Protein AF-A0A9Q1CF18-F1 (afdb_monomer_lite)

InterPro domains:
  IPR036259 MFS transporter superfamily [SSF103473] (29-149)

Foldseek 3Di:
DDDDPPVVVVVVVVVVVLVVVLVVQLVVCVLLVHDSVLSVVLSVLLQVLQVVLVVVCVVCVVVDPDDLVVVVVVLVVLVVVLVVCVVVDPDSVVSSVSSNVNSNSVNCLLVSQLVNCCVPVNPVCSVVSSVVVVVVVVVCVVVVVVVVVVVSVVVVVVVVVVVPDD

Structure (mmCIF, N/CA/C/O backbone):
data_AF-A0A9Q1CF18-F1
#
_entry.id   AF-A0A9Q1CF18-F1
#
loop_
_atom_site.group_PDB
_atom_site.id
_atom_site.type_symbol
_atom_site.label_atom_id
_atom_site.label_alt_id
_atom_site.label_comp_id
_atom_site.label_asym_id
_atom_site.label_entity_id
_atom_site.label_seq_id
_atom_site.pdbx_PDB_ins_code
_atom_site.Cartn_x
_atom_site.Cartn_y
_atom_site.Cartn_z
_atom_site.occupancy
_atom_site.B_iso_or_equiv
_atom_site.auth_seq_id
_atom_site.auth_comp_id
_atom_site.auth_asym_id
_atom_site.auth_atom_id
_atom_site.pdbx_PDB_model_num
ATOM 1 N N . MET A 1 1 ? -3.468 -0.525 34.714 1.00 38.06 1 MET A N 1
ATOM 2 C CA . MET A 1 1 ? -3.448 -1.989 34.480 1.00 38.06 1 MET A CA 1
ATOM 3 C C . MET A 1 1 ? -4.184 -2.219 33.164 1.00 38.06 1 MET A C 1
ATOM 5 O O . MET A 1 1 ? -5.377 -1.999 33.132 1.00 38.06 1 MET A O 1
ATOM 9 N N . GLY A 1 2 ? -3.571 -2.402 31.997 1.00 48.50 2 GLY A N 1
ATOM 10 C CA . GLY A 1 2 ? -2.542 -3.376 31.635 1.00 48.50 2 GLY A CA 1
ATOM 11 C C . GLY A 1 2 ? -3.026 -4.131 30.382 1.00 48.50 2 GLY A C 1
ATOM 12 O O . GLY A 1 2 ? -3.341 -5.308 30.477 1.00 48.50 2 GLY A O 1
ATOM 13 N N . ARG A 1 3 ? -3.171 -3.442 29.235 1.00 40.44 3 ARG A N 1
ATOM 14 C CA . ARG A 1 3 ? -3.578 -4.022 27.932 1.00 40.44 3 ARG A CA 1
ATOM 15 C C . ARG A 1 3 ? -2.773 -3.411 26.768 1.00 40.44 3 ARG A C 1
ATOM 17 O O . ARG A 1 3 ? -3.334 -2.799 25.875 1.00 40.44 3 ARG A O 1
ATOM 24 N N . PHE A 1 4 ? -1.444 -3.526 26.805 1.00 46.72 4 PHE A N 1
ATOM 25 C CA . PHE A 1 4 ? -0.547 -2.943 25.783 1.00 46.72 4 PHE A CA 1
ATOM 26 C C . PHE A 1 4 ? 0.356 -3.974 25.078 1.00 46.72 4 PHE A C 1
ATOM 28 O O . PHE A 1 4 ? 1.346 -3.611 24.453 1.00 46.72 4 PHE A O 1
ATOM 35 N N . LEU A 1 5 ? 0.042 -5.270 25.188 1.00 41.25 5 LEU A N 1
ATOM 36 C CA . LEU A 1 5 ? 0.903 -6.359 24.705 1.00 41.25 5 LEU A CA 1
ATOM 37 C C . LEU A 1 5 ? 0.486 -7.101 23.411 1.00 41.25 5 LEU A C 1
ATOM 39 O O . LEU A 1 5 ? 1.375 -7.736 22.841 1.00 41.25 5 LEU A O 1
ATOM 43 N N . PRO A 1 6 ? -0.746 -7.029 22.853 1.00 46.19 6 PRO A N 1
ATOM 44 C CA . PRO A 1 6 ? -1.041 -7.772 21.618 1.00 46.19 6 PRO A CA 1
ATOM 45 C C . PRO A 1 6 ? -0.505 -7.104 20.333 1.00 46.19 6 PRO A C 1
ATOM 47 O O . PRO A 1 6 ? -0.315 -7.777 19.319 1.00 46.19 6 PRO A O 1
ATOM 50 N N . THR A 1 7 ? -0.181 -5.808 20.351 1.00 44.75 7 THR A N 1
ATOM 51 C CA . THR A 1 7 ? 0.294 -5.069 19.163 1.00 44.75 7 THR A CA 1
ATOM 52 C C . THR A 1 7 ? 1.701 -5.469 18.710 1.00 44.75 7 THR A C 1
ATOM 54 O O . THR A 1 7 ? 1.994 -5.439 17.513 1.00 44.75 7 THR A O 1
ATOM 57 N N . ILE A 1 8 ? 2.573 -5.904 19.626 1.00 42.69 8 ILE A N 1
ATOM 58 C CA . ILE A 1 8 ? 3.971 -6.238 19.295 1.00 42.69 8 ILE A CA 1
ATOM 59 C C . ILE A 1 8 ? 4.054 -7.561 18.515 1.00 42.69 8 ILE A C 1
ATOM 61 O O . ILE A 1 8 ? 4.812 -7.664 17.548 1.00 42.69 8 ILE A O 1
ATOM 65 N N . PHE A 1 9 ? 3.227 -8.550 18.871 1.00 36.62 9 PHE A N 1
ATOM 66 C CA . PHE A 1 9 ? 3.226 -9.862 18.214 1.00 36.62 9 PHE A CA 1
ATOM 67 C C . PHE A 1 9 ? 2.626 -9.810 16.799 1.00 36.62 9 PHE A C 1
ATOM 69 O O . PHE A 1 9 ? 3.121 -10.474 15.887 1.00 36.62 9 PHE A O 1
ATOM 76 N N . CYS A 1 10 ? 1.615 -8.961 16.581 1.00 40.03 10 CYS A N 1
ATOM 77 C CA . CYS A 1 10 ? 1.069 -8.713 15.244 1.00 40.03 10 CYS A CA 1
ATOM 78 C C . CYS A 1 10 ? 2.086 -7.967 14.355 1.00 40.03 10 CYS A C 1
ATOM 80 O O . CYS A 1 10 ? 2.275 -8.316 13.190 1.00 40.03 10 CYS A O 1
ATOM 82 N N . SER A 1 11 ? 2.828 -7.014 14.932 1.00 39.25 11 SER A N 1
ATOM 83 C CA . SER A 1 11 ? 3.862 -6.246 14.226 1.00 39.25 11 SER A CA 1
ATOM 84 C C . SER A 1 11 ? 5.033 -7.113 13.735 1.00 39.25 11 SER A C 1
ATOM 86 O O . SER A 1 11 ? 5.492 -6.942 12.604 1.00 39.25 11 SER A O 1
ATOM 88 N N . GLN A 1 12 ? 5.487 -8.101 14.519 1.00 38.25 12 GLN A N 1
ATOM 89 C CA . GLN A 1 12 ? 6.569 -8.997 14.081 1.00 38.25 12 GLN A CA 1
ATOM 90 C C . GLN A 1 12 ? 6.152 -9.938 12.940 1.00 38.25 12 GLN A C 1
ATOM 92 O O . GLN A 1 12 ? 6.888 -10.062 11.959 1.00 38.25 12 GLN A O 1
ATOM 97 N N . ARG A 1 13 ? 4.944 -10.517 12.991 1.00 43.78 13 ARG A N 1
ATOM 98 C CA . ARG A 1 13 ? 4.413 -11.354 11.895 1.00 43.78 13 ARG A CA 1
ATOM 99 C C . ARG A 1 13 ? 4.144 -10.551 10.618 1.00 43.78 13 ARG A C 1
ATOM 101 O O . ARG A 1 13 ? 4.318 -11.050 9.504 1.00 43.78 13 ARG A O 1
ATOM 108 N N . PHE A 1 14 ? 3.763 -9.283 10.771 1.00 43.84 14 PHE A N 1
ATOM 109 C CA . PHE A 1 14 ? 3.626 -8.349 9.655 1.00 43.84 14 PHE A CA 1
ATOM 110 C C . PHE A 1 14 ? 4.983 -8.044 8.996 1.00 43.84 14 PHE A C 1
ATOM 112 O O . PHE A 1 14 ? 5.079 -7.904 7.778 1.00 43.84 14 PHE A O 1
ATOM 119 N N . LYS A 1 15 ? 6.062 -8.003 9.786 1.00 45.88 15 LYS A N 1
ATOM 120 C CA . LYS A 1 15 ? 7.420 -7.763 9.284 1.00 45.88 15 LYS A CA 1
ATOM 121 C C . LYS A 1 15 ? 7.934 -8.937 8.440 1.00 45.88 15 LYS A C 1
ATOM 123 O O . LYS A 1 15 ? 8.433 -8.704 7.341 1.00 45.88 15 LYS A O 1
ATOM 128 N N . GLU A 1 16 ? 7.730 -10.181 8.873 1.00 42.84 16 GLU A N 1
ATOM 129 C CA . GLU A 1 16 ? 8.115 -11.375 8.093 1.00 42.84 16 GLU A CA 1
ATOM 130 C C . GLU A 1 16 ? 7.322 -11.512 6.785 1.00 42.84 16 GLU A C 1
ATOM 132 O O . GLU A 1 16 ? 7.899 -11.740 5.720 1.00 42.84 16 GLU A O 1
ATOM 137 N N . THR A 1 17 ? 6.008 -11.282 6.829 1.00 50.59 17 THR A N 1
ATOM 138 C CA . THR A 1 17 ? 5.164 -11.312 5.621 1.00 50.59 17 THR A CA 1
ATOM 139 C C . THR A 1 17 ? 5.484 -10.168 4.656 1.00 50.59 17 THR A C 1
ATOM 141 O O . THR A 1 17 ? 5.462 -10.376 3.441 1.00 50.59 17 THR A O 1
ATOM 144 N N . SER A 1 18 ? 5.876 -8.990 5.159 1.00 51.97 18 SER A N 1
ATOM 145 C CA . SER A 1 18 ? 6.344 -7.882 4.316 1.00 51.97 18 SER A CA 1
ATOM 146 C C . SER A 1 18 ? 7.652 -8.204 3.584 1.00 51.97 18 SER A C 1
ATOM 148 O O . SER A 1 18 ? 7.777 -7.877 2.405 1.00 51.97 18 SER A O 1
ATOM 150 N N . MET A 1 19 ? 8.578 -8.920 4.232 1.00 48.47 19 MET A N 1
ATOM 151 C CA . MET A 1 19 ? 9.854 -9.324 3.635 1.00 48.47 19 MET A CA 1
ATOM 152 C C . MET A 1 19 ? 9.643 -10.394 2.548 1.00 48.47 19 MET A C 1
ATOM 154 O O . MET A 1 19 ? 10.257 -10.341 1.482 1.00 48.47 19 MET A O 1
ATOM 158 N N . GLN A 1 20 ? 8.694 -11.313 2.762 1.00 56.25 20 GLN A N 1
ATOM 159 C CA . GLN A 1 20 ? 8.313 -12.330 1.777 1.00 56.25 20 GLN A CA 1
ATOM 160 C C . GLN A 1 20 ? 7.483 -11.764 0.605 1.00 56.25 20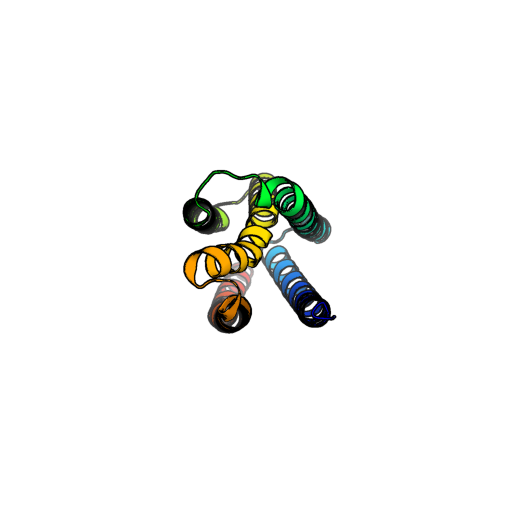 GLN A C 1
ATOM 162 O O . GLN A 1 20 ? 7.532 -12.294 -0.504 1.00 56.25 20 GLN A O 1
ATOM 167 N N . GLN A 1 21 ? 6.733 -10.677 0.814 1.00 58.91 21 GLN A N 1
ATOM 168 C CA . GLN A 1 21 ? 6.098 -9.924 -0.275 1.00 58.91 21 GLN A CA 1
ATOM 169 C C . GLN A 1 21 ? 7.107 -9.089 -1.069 1.00 58.91 21 GLN A C 1
ATOM 171 O O . GLN A 1 21 ? 6.997 -9.031 -2.292 1.00 58.91 21 GLN A O 1
ATOM 176 N N . GLN A 1 22 ? 8.094 -8.479 -0.408 1.00 60.44 22 GLN A N 1
ATOM 177 C CA . GLN A 1 22 ? 9.143 -7.702 -1.075 1.00 60.44 22 GLN A CA 1
ATOM 178 C C . GLN A 1 22 ? 9.982 -8.563 -2.023 1.00 60.44 22 GLN A C 1
ATOM 180 O O . GLN A 1 22 ? 10.235 -8.145 -3.150 1.0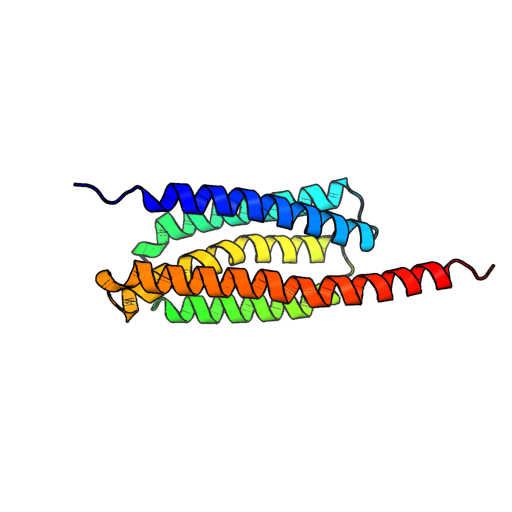0 60.44 22 GLN A O 1
ATOM 185 N N . SER A 1 23 ? 10.348 -9.786 -1.625 1.00 57.50 23 SER A N 1
ATOM 186 C CA . SER A 1 23 ? 11.100 -10.695 -2.502 1.00 57.50 23 SER A CA 1
ATOM 187 C C . SER A 1 23 ? 10.306 -11.121 -3.744 1.00 57.50 23 SER A C 1
ATOM 189 O O . SER A 1 23 ? 10.871 -11.254 -4.827 1.00 57.50 23 SER A O 1
ATOM 191 N N . ARG A 1 24 ? 8.980 -11.261 -3.628 1.00 61.66 24 ARG A N 1
ATOM 192 C CA . ARG A 1 24 ? 8.095 -11.551 -4.771 1.00 61.66 24 ARG A CA 1
ATOM 193 C C . ARG A 1 24 ? 7.863 -10.337 -5.670 1.00 61.66 24 ARG A C 1
ATOM 195 O O . ARG A 1 24 ? 7.739 -10.491 -6.879 1.00 61.66 24 ARG A O 1
ATOM 202 N N . GLN A 1 25 ? 7.814 -9.133 -5.104 1.00 61.72 25 GLN A N 1
ATOM 203 C CA . GLN A 1 25 ? 7.770 -7.903 -5.898 1.00 61.72 25 GLN A CA 1
ATOM 204 C C . GLN A 1 25 ? 9.074 -7.713 -6.680 1.00 61.72 25 GLN A C 1
ATOM 206 O O . GLN A 1 25 ? 9.026 -7.368 -7.857 1.00 61.72 25 GLN A O 1
ATOM 211 N N . ALA A 1 26 ? 10.220 -8.026 -6.070 1.00 56.59 26 ALA A N 1
ATOM 212 C CA . ALA A 1 26 ? 11.511 -8.000 -6.749 1.00 56.59 26 ALA A CA 1
ATOM 213 C C . ALA A 1 26 ? 11.560 -8.961 -7.954 1.00 56.59 26 ALA A C 1
ATOM 215 O O . ALA A 1 26 ? 11.991 -8.545 -9.027 1.00 56.59 26 ALA A O 1
ATOM 216 N N . SER A 1 27 ? 11.035 -10.190 -7.832 1.00 59.84 27 SER A N 1
ATOM 217 C CA . SER A 1 27 ? 11.004 -11.131 -8.968 1.00 59.84 27 SER A CA 1
ATOM 218 C C . SER A 1 27 ? 10.045 -10.704 -10.089 1.00 59.84 27 SER A C 1
ATOM 220 O O . SER A 1 27 ? 10.287 -10.983 -11.266 1.00 59.84 27 SER A O 1
ATOM 222 N N . PHE A 1 28 ? 8.966 -9.985 -9.759 1.00 63.31 28 PHE A N 1
ATOM 223 C CA . PHE A 1 28 ? 8.065 -9.410 -10.760 1.00 63.31 28 PHE A CA 1
ATOM 224 C C . PHE A 1 28 ? 8.757 -8.314 -11.580 1.00 63.31 28 PHE A C 1
ATOM 226 O O . PHE A 1 28 ? 8.649 -8.309 -12.806 1.00 63.31 28 PHE A O 1
ATOM 233 N N . TYR A 1 29 ? 9.525 -7.436 -10.929 1.00 64.88 29 TYR A N 1
ATOM 234 C CA . TYR A 1 29 ? 10.295 -6.398 -11.621 1.00 64.88 29 TYR A CA 1
ATOM 235 C C . TYR A 1 29 ? 11.407 -6.980 -12.501 1.00 64.88 29 TYR A C 1
ATOM 237 O O . TYR A 1 29 ? 11.602 -6.511 -13.623 1.00 64.88 29 TYR A O 1
ATOM 245 N N . GLU A 1 30 ? 12.053 -8.059 -12.056 1.00 62.62 30 GLU A N 1
ATOM 246 C CA . GLU A 1 30 ? 13.038 -8.792 -12.860 1.00 62.62 30 GLU A CA 1
ATOM 247 C C . GLU A 1 30 ? 12.402 -9.401 -14.126 1.00 62.62 30 GLU A C 1
ATOM 249 O O . GLU A 1 30 ? 12.991 -9.369 -15.205 1.00 62.62 30 GLU A O 1
ATOM 254 N N . THR A 1 31 ? 11.144 -9.853 -14.039 1.00 61.56 31 THR A N 1
ATOM 255 C CA . THR A 1 31 ? 10.386 -10.385 -15.191 1.00 61.56 31 THR A CA 1
ATOM 256 C C . THR A 1 31 ? 10.058 -9.304 -16.235 1.00 61.56 31 THR A C 1
ATOM 258 O O . THR A 1 31 ? 9.934 -9.609 -17.420 1.00 61.56 31 THR A O 1
ATOM 261 N N . ILE A 1 32 ? 9.934 -8.040 -15.817 1.00 63.09 32 ILE A N 1
ATOM 262 C CA . ILE A 1 32 ? 9.659 -6.893 -16.704 1.00 63.09 32 ILE A CA 1
ATOM 263 C C . ILE A 1 32 ? 10.954 -6.378 -17.372 1.00 63.09 32 ILE A C 1
ATOM 265 O O . ILE A 1 32 ? 10.901 -5.550 -18.277 1.00 63.09 32 ILE A O 1
ATOM 269 N N . GLY A 1 33 ? 12.123 -6.908 -16.991 1.00 60.84 33 GLY A N 1
ATOM 270 C CA . GLY A 1 33 ? 13.418 -6.454 -17.503 1.00 60.84 33 GLY A CA 1
ATOM 271 C C . GLY A 1 33 ? 13.898 -5.152 -16.860 1.00 60.84 33 GLY A C 1
ATOM 272 O O . GLY A 1 33 ? 14.757 -4.475 -17.422 1.00 60.84 33 GLY A O 1
ATOM 273 N N . ILE A 1 34 ? 13.345 -4.796 -15.697 1.00 64.50 34 ILE A N 1
ATOM 274 C CA . ILE A 1 34 ? 13.793 -3.656 -14.895 1.00 64.50 34 ILE A CA 1
ATOM 275 C C . ILE A 1 34 ? 15.057 -4.067 -14.136 1.00 64.50 34 ILE A C 1
ATOM 277 O O . ILE A 1 34 ? 15.114 -5.141 -13.532 1.00 64.50 34 ILE A O 1
ATOM 281 N N . PHE A 1 35 ? 16.083 -3.216 -14.171 1.00 70.44 35 PHE A N 1
ATOM 282 C CA . PHE A 1 35 ? 17.352 -3.492 -13.504 1.00 70.44 35 PHE A CA 1
ATOM 283 C C . PHE A 1 35 ? 17.177 -3.603 -11.983 1.00 70.44 35 PHE A C 1
ATOM 285 O O . PHE A 1 35 ? 16.389 -2.885 -11.365 1.00 70.44 35 PHE A O 1
ATOM 292 N N . SER A 1 36 ? 17.980 -4.459 -11.346 1.00 72.38 36 SER A N 1
ATOM 293 C CA . SER A 1 36 ? 17.881 -4.752 -9.910 1.00 72.38 36 SER A CA 1
ATOM 294 C C . SER A 1 36 ? 17.993 -3.505 -9.015 1.00 72.38 36 SER A C 1
ATOM 296 O O . SER A 1 36 ? 17.381 -3.467 -7.949 1.00 72.38 36 SER A O 1
ATOM 298 N N . TYR A 1 37 ? 18.721 -2.463 -9.443 1.00 77.31 37 TYR A N 1
ATOM 299 C CA . TYR A 1 37 ? 18.858 -1.214 -8.679 1.00 77.31 37 TYR A CA 1
ATOM 300 C C . TYR A 1 37 ? 17.560 -0.384 -8.643 1.00 77.31 37 TYR A C 1
ATOM 302 O O . TYR A 1 37 ? 17.252 0.239 -7.626 1.00 77.31 37 TYR A O 1
ATOM 310 N N . GLU A 1 38 ? 16.765 -0.416 -9.713 1.00 79.25 38 GLU A N 1
ATOM 311 C CA . GLU A 1 38 ? 15.499 0.321 -9.828 1.00 79.25 38 GLU A CA 1
ATOM 312 C C . GLU A 1 38 ? 14.400 -0.330 -8.985 1.00 79.25 38 GLU A C 1
ATOM 314 O O . GLU A 1 38 ? 13.639 0.354 -8.300 1.00 79.25 38 GLU A O 1
ATOM 319 N N . ALA A 1 39 ? 14.364 -1.664 -8.952 1.00 77.00 39 ALA A N 1
ATOM 320 C CA . ALA A 1 39 ? 13.430 -2.412 -8.115 1.00 77.00 39 ALA A CA 1
ATOM 321 C C . ALA A 1 39 ? 13.643 -2.131 -6.616 1.00 77.00 39 ALA A C 1
ATOM 323 O O . ALA A 1 39 ? 12.678 -1.919 -5.878 1.00 77.00 39 ALA A O 1
ATOM 324 N N . VAL A 1 40 ? 14.901 -2.072 -6.161 1.00 81.69 40 VAL A N 1
ATOM 325 C CA . VAL A 1 40 ? 15.233 -1.731 -4.766 1.00 81.69 40 VAL A CA 1
ATOM 326 C C . VAL A 1 40 ? 14.788 -0.305 -4.433 1.00 81.69 40 VAL A C 1
ATOM 328 O O . VAL A 1 40 ? 14.197 -0.080 -3.373 1.00 81.69 40 VAL A O 1
ATOM 331 N N . ALA A 1 41 ? 15.002 0.643 -5.351 1.00 84.81 41 ALA A N 1
ATOM 332 C CA . ALA A 1 41 ? 14.539 2.016 -5.182 1.00 84.81 41 ALA A CA 1
ATOM 333 C C . ALA A 1 41 ? 13.007 2.079 -5.029 1.00 84.81 41 ALA A C 1
ATOM 335 O O . ALA A 1 41 ? 12.524 2.674 -4.065 1.00 84.81 41 ALA A O 1
ATOM 336 N N . LEU A 1 42 ? 12.245 1.397 -5.890 1.00 85.50 42 LEU A N 1
ATOM 337 C CA . LEU A 1 42 ? 10.777 1.338 -5.807 1.00 85.50 42 LEU A CA 1
ATOM 338 C C . LEU A 1 42 ? 10.274 0.731 -4.491 1.00 85.50 42 LEU A C 1
ATOM 340 O O . LEU A 1 42 ? 9.329 1.230 -3.882 1.00 85.50 42 LEU A O 1
ATOM 344 N N . VAL A 1 43 ? 10.908 -0.342 -4.022 1.00 85.38 43 VAL A N 1
ATOM 345 C CA . VAL A 1 43 ? 10.528 -0.968 -2.750 1.00 85.38 43 VAL A CA 1
ATOM 346 C C . VAL A 1 43 ? 10.813 -0.030 -1.573 1.00 85.38 43 VAL A C 1
ATOM 348 O O . VAL A 1 43 ? 9.994 0.077 -0.657 1.00 85.38 43 VAL A O 1
ATOM 351 N N . SER A 1 44 ? 11.936 0.690 -1.611 1.00 88.00 44 SER A N 1
ATOM 352 C CA . SER A 1 44 ? 12.287 1.650 -0.564 1.00 88.00 44 SER A CA 1
ATOM 353 C C . SER A 1 44 ? 11.301 2.822 -0.492 1.00 88.00 44 SER A C 1
ATOM 355 O O . SER A 1 44 ? 10.896 3.205 0.608 1.00 88.00 44 SER A O 1
ATOM 357 N N . THR A 1 45 ? 10.831 3.341 -1.634 1.00 89.38 45 THR A N 1
ATOM 358 C CA . THR A 1 45 ? 9.862 4.447 -1.649 1.00 89.38 45 THR A CA 1
ATOM 359 C C . THR A 1 45 ? 8.504 4.030 -1.104 1.00 89.38 45 THR A C 1
ATOM 361 O O . THR A 1 45 ? 7.892 4.796 -0.358 1.00 89.38 45 THR A O 1
ATOM 364 N N . ILE A 1 46 ? 8.071 2.795 -1.373 1.00 89.12 46 ILE A N 1
ATOM 365 C CA . ILE A 1 46 ? 6.866 2.221 -0.761 1.00 89.12 46 ILE A CA 1
ATOM 366 C C . ILE A 1 46 ? 6.999 2.206 0.769 1.00 89.12 46 ILE A C 1
ATOM 368 O O . ILE A 1 46 ? 6.079 2.627 1.469 1.00 89.12 46 ILE A O 1
ATOM 372 N N . SER A 1 47 ? 8.140 1.753 1.301 1.00 88.38 47 SER A N 1
ATOM 373 C CA . SER A 1 47 ? 8.377 1.708 2.750 1.00 88.38 47 SER A CA 1
ATOM 374 C C . SER A 1 47 ? 8.422 3.098 3.393 1.00 88.38 47 SER A C 1
ATOM 376 O O . SER A 1 47 ? 7.889 3.279 4.488 1.00 88.38 47 SER A O 1
ATOM 378 N N . VAL A 1 48 ? 9.016 4.087 2.719 1.00 92.12 48 VAL A N 1
ATOM 379 C CA . VAL A 1 48 ? 9.015 5.478 3.198 1.00 92.12 48 VAL A CA 1
ATOM 380 C C . VAL A 1 48 ? 7.592 6.039 3.211 1.00 92.12 48 VAL A C 1
ATOM 382 O O . VAL A 1 48 ? 7.179 6.608 4.220 1.00 92.12 48 VAL A O 1
ATOM 385 N N . GLY A 1 49 ? 6.815 5.823 2.145 1.00 90.62 49 GLY A N 1
ATOM 386 C CA . GLY A 1 49 ? 5.411 6.241 2.080 1.00 90.62 49 GLY A CA 1
ATOM 387 C C . GLY A 1 49 ? 4.549 5.610 3.179 1.00 90.62 49 GLY A C 1
ATOM 388 O O . GLY A 1 49 ? 3.715 6.297 3.779 1.00 90.62 49 GLY A O 1
ATOM 389 N N . ASP A 1 50 ? 4.806 4.340 3.507 1.00 88.38 50 ASP A N 1
ATOM 390 C CA . ASP A 1 50 ? 4.113 3.636 4.590 1.00 88.38 50 ASP A CA 1
ATOM 391 C C . ASP A 1 50 ? 4.374 4.305 5.951 1.00 88.38 50 ASP A C 1
ATOM 393 O O . ASP A 1 50 ? 3.445 4.574 6.717 1.00 88.38 50 ASP A O 1
ATOM 397 N N . MET A 1 51 ? 5.636 4.643 6.235 1.00 91.00 51 MET A N 1
ATOM 398 C CA . MET A 1 51 ? 6.019 5.326 7.475 1.00 91.00 51 MET A CA 1
ATOM 399 C C . MET A 1 51 ? 5.431 6.732 7.565 1.00 91.00 51 MET A C 1
ATOM 401 O O . MET A 1 51 ? 4.841 7.081 8.589 1.00 91.00 51 MET A O 1
ATOM 405 N N . VAL A 1 52 ? 5.549 7.521 6.492 1.00 93.31 52 VAL A N 1
ATOM 406 C CA . VAL A 1 52 ? 5.016 8.889 6.440 1.00 93.31 52 VAL A CA 1
ATOM 407 C C . VAL A 1 52 ? 3.520 8.876 6.723 1.00 93.31 52 VAL A C 1
ATOM 409 O O . VAL A 1 52 ? 3.057 9.599 7.600 1.00 93.31 52 VAL A O 1
ATOM 412 N N . THR A 1 53 ? 2.771 7.993 6.063 1.00 90.88 53 THR A N 1
ATOM 413 C CA . THR A 1 53 ? 1.318 7.951 6.240 1.00 90.88 53 THR A CA 1
ATOM 414 C C . THR A 1 53 ? 0.919 7.482 7.631 1.00 90.88 53 THR A C 1
ATOM 416 O O . THR A 1 53 ? -0.016 8.039 8.193 1.00 90.88 53 THR A O 1
ATOM 419 N N . LYS A 1 54 ? 1.621 6.514 8.235 1.00 89.06 54 LYS A N 1
ATOM 420 C CA . LYS A 1 54 ? 1.365 6.114 9.632 1.00 89.06 54 LYS A CA 1
ATOM 421 C C . LYS A 1 54 ? 1.562 7.275 10.602 1.00 89.06 54 LYS A C 1
ATOM 423 O O . LYS A 1 54 ? 0.731 7.465 11.486 1.00 89.06 54 LYS A O 1
ATOM 428 N N . ILE A 1 55 ? 2.621 8.063 10.413 1.00 92.06 55 ILE A N 1
ATOM 429 C CA . ILE A 1 55 ? 2.889 9.255 11.226 1.00 92.06 55 ILE A CA 1
ATOM 430 C C . ILE A 1 55 ? 1.782 10.294 11.015 1.00 92.06 55 ILE A C 1
ATOM 432 O O . ILE A 1 55 ? 1.210 10.785 11.986 1.00 92.06 55 ILE A O 1
ATOM 436 N N . THR A 1 56 ? 1.425 10.589 9.761 1.00 90.00 56 THR A N 1
ATOM 437 C CA . THR A 1 56 ? 0.333 11.516 9.437 1.00 90.00 56 THR A CA 1
ATOM 438 C C . THR A 1 56 ? -0.990 11.048 10.042 1.00 90.00 56 THR A C 1
ATOM 440 O O . THR A 1 56 ? -1.695 11.850 10.647 1.00 90.00 56 THR A O 1
ATOM 443 N N . LEU A 1 57 ? -1.315 9.757 9.954 1.00 87.44 57 LEU A N 1
ATOM 444 C CA . LEU A 1 57 ? -2.537 9.205 10.534 1.00 87.44 57 LEU A CA 1
ATOM 445 C C . LEU A 1 57 ? -2.532 9.280 12.062 1.00 87.44 57 LEU A C 1
ATOM 447 O O . LEU A 1 57 ? -3.564 9.574 12.645 1.00 87.44 57 LEU A O 1
ATOM 451 N N . GLY A 1 58 ? -1.389 9.049 12.710 1.00 86.31 58 GLY A N 1
ATOM 452 C CA . GLY A 1 58 ? -1.273 9.173 14.163 1.00 86.31 58 GLY A CA 1
ATOM 453 C C . GLY A 1 58 ? -1.471 10.611 14.649 1.00 86.31 58 GLY A C 1
ATOM 454 O O . GLY A 1 58 ? -2.105 10.828 15.673 1.00 86.31 58 GLY A O 1
ATOM 455 N N . ILE A 1 59 ? -0.975 11.601 13.899 1.00 89.69 59 ILE A N 1
ATOM 456 C CA . ILE A 1 59 ? -1.087 13.022 14.272 1.00 89.69 59 ILE A CA 1
ATOM 457 C C . ILE A 1 59 ? -2.480 13.581 13.954 1.00 89.69 59 ILE A C 1
ATOM 459 O O . ILE A 1 59 ? -3.057 14.317 14.756 1.00 89.69 59 ILE A O 1
ATOM 463 N N . PHE A 1 60 ? -3.012 13.277 12.768 1.00 87.25 60 PHE A N 1
ATOM 464 C CA . PHE A 1 60 ? -4.249 13.882 12.268 1.00 87.25 60 PHE A CA 1
ATOM 465 C C . PHE A 1 60 ? -5.488 13.009 12.475 1.00 87.25 60 PHE A C 1
ATOM 467 O O . PHE A 1 60 ? -6.594 13.542 12.472 1.00 87.25 60 PHE A O 1
ATOM 474 N N . GLY A 1 61 ? -5.332 11.699 12.666 1.00 79.31 61 GLY A N 1
ATOM 475 C CA . GLY A 1 61 ? -6.437 10.739 12.703 1.00 79.31 61 GLY A CA 1
ATOM 476 C C . GLY A 1 61 ? -7.465 11.026 13.792 1.00 79.31 61 GLY A C 1
ATOM 477 O O . GLY A 1 61 ? -8.658 10.902 13.539 1.00 79.31 61 GLY A O 1
ATOM 478 N N . GLU A 1 62 ? -7.025 11.491 14.962 1.00 78.19 62 GLU A N 1
ATOM 479 C CA . GLU A 1 62 ? -7.921 11.860 16.068 1.00 78.19 62 GLU A CA 1
ATOM 480 C C . GLU A 1 62 ? -8.621 13.214 15.859 1.00 78.19 62 GLU A C 1
ATOM 482 O O . GLU A 1 62 ? -9.633 13.496 16.494 1.00 78.19 62 GLU A O 1
ATOM 487 N N . ARG A 1 63 ? -8.096 14.069 14.971 1.00 79.69 63 ARG A N 1
ATOM 488 C CA . ARG A 1 63 ? -8.596 15.438 14.739 1.00 79.69 63 ARG A CA 1
ATOM 489 C C . ARG A 1 63 ? -9.444 15.587 13.476 1.00 79.69 63 ARG A C 1
ATOM 491 O O . ARG A 1 63 ? -9.895 16.694 13.177 1.00 79.69 63 ARG A O 1
ATOM 498 N N . LEU A 1 64 ? -9.642 14.519 12.709 1.00 78.00 64 LEU A N 1
ATOM 499 C CA . LEU A 1 64 ? -10.464 14.567 11.505 1.00 78.00 64 LEU A CA 1
ATOM 500 C C . LEU A 1 64 ? -11.947 14.568 11.890 1.00 78.00 64 LEU A C 1
ATOM 502 O O . LEU A 1 64 ? -12.488 13.561 12.324 1.00 78.00 64 LEU A O 1
ATOM 506 N N . TYR A 1 65 ? -12.616 15.698 11.659 1.00 73.06 65 TYR A N 1
ATOM 507 C CA . TYR A 1 65 ? -14.067 15.860 11.831 1.00 73.06 65 TYR A CA 1
ATOM 508 C C . TYR A 1 65 ? -14.908 15.100 10.785 1.00 73.06 65 TYR A C 1
ATOM 510 O O . TYR A 1 65 ? -16.134 15.186 10.796 1.00 73.06 65 TYR A O 1
ATOM 518 N N . PHE A 1 66 ? -14.269 14.392 9.850 1.00 77.31 66 PHE A N 1
ATOM 519 C CA . PHE A 1 66 ? -14.950 13.688 8.767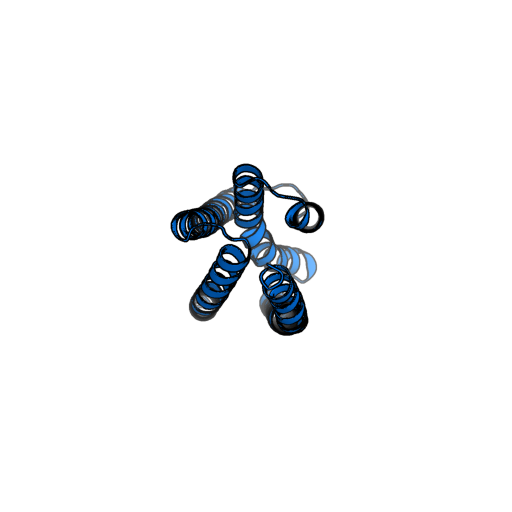 1.00 77.31 66 PHE A CA 1
ATOM 520 C C . PHE A 1 66 ? -15.288 12.242 9.153 1.00 77.31 66 PHE A C 1
ATOM 522 O O . PHE A 1 66 ? -14.461 11.580 9.783 1.00 77.31 66 PHE A O 1
ATOM 529 N N . PRO A 1 67 ? -16.443 11.706 8.712 1.00 80.62 67 PRO A N 1
ATOM 530 C CA . PRO A 1 67 ? -16.808 10.319 8.981 1.00 80.62 67 P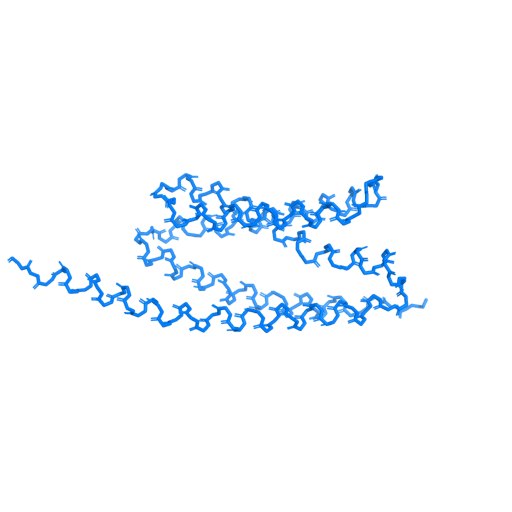RO A CA 1
ATOM 531 C C . PRO A 1 67 ? -15.810 9.371 8.318 1.00 80.62 67 PRO A C 1
ATOM 533 O O . PRO A 1 67 ? -15.551 9.459 7.110 1.00 80.62 67 PRO A O 1
ATOM 536 N N . LYS A 1 68 ? -15.264 8.433 9.093 1.00 80.88 68 LYS A N 1
ATOM 537 C CA . LYS A 1 68 ? -14.149 7.577 8.662 1.00 80.88 68 LYS A CA 1
ATOM 538 C C . LYS A 1 68 ? -14.524 6.641 7.510 1.00 80.88 68 LYS A C 1
ATOM 540 O O . LYS A 1 68 ? -13.656 6.248 6.731 1.00 80.88 68 LYS A O 1
ATOM 545 N N . MET A 1 69 ? -15.816 6.352 7.325 1.00 81.44 69 MET A N 1
ATOM 546 C CA . MET A 1 69 ? -16.315 5.591 6.171 1.00 81.44 69 MET A CA 1
ATOM 547 C C . MET A 1 69 ? -15.937 6.216 4.822 1.00 81.44 69 MET A C 1
ATOM 549 O O . MET A 1 69 ? -15.606 5.491 3.882 1.00 81.44 69 MET A O 1
ATOM 553 N N . TYR A 1 70 ? -15.940 7.548 4.709 1.00 87.19 70 TYR A N 1
ATOM 554 C CA . TYR A 1 70 ? -15.594 8.209 3.447 1.00 87.19 70 TYR A CA 1
ATOM 555 C C . TYR A 1 70 ? -14.119 8.013 3.085 1.00 87.19 70 TYR A C 1
ATOM 557 O O . TYR A 1 70 ? -13.798 7.864 1.906 1.00 87.19 70 TYR A O 1
ATOM 565 N N . LEU A 1 71 ? -13.229 7.933 4.081 1.00 86.56 71 LEU A N 1
ATOM 566 C CA . LEU A 1 71 ? -11.816 7.613 3.863 1.00 86.56 71 LEU A CA 1
ATOM 567 C C . LEU A 1 71 ? -11.630 6.195 3.313 1.00 86.56 71 LEU A C 1
ATOM 569 O O . LEU A 1 71 ? -10.798 5.999 2.431 1.00 86.56 71 LEU A O 1
ATOM 573 N N . VAL A 1 72 ? -12.425 5.225 3.779 1.00 86.31 72 VAL A N 1
ATOM 574 C CA . VAL A 1 72 ? -12.397 3.845 3.259 1.00 86.31 72 VAL A CA 1
ATOM 575 C C . VAL A 1 72 ? -12.834 3.800 1.800 1.00 86.31 72 VAL A C 1
ATOM 577 O O . VAL A 1 72 ? -12.160 3.191 0.970 1.00 86.31 72 VAL A O 1
ATOM 580 N N . LEU A 1 73 ? -13.940 4.470 1.467 1.00 88.94 73 LEU A N 1
ATOM 581 C CA . LEU A 1 73 ? -14.422 4.538 0.087 1.00 88.94 73 LEU A CA 1
ATOM 582 C C . LEU A 1 73 ? -13.397 5.215 -0.826 1.00 88.94 73 LEU A C 1
ATOM 584 O O . LEU A 1 73 ? -13.077 4.680 -1.886 1.00 88.94 73 LEU A O 1
ATOM 588 N N . PHE A 1 74 ? -12.833 6.343 -0.392 1.00 90.12 74 PHE A N 1
ATOM 589 C CA . PHE A 1 74 ? -11.798 7.055 -1.135 1.00 90.12 74 PHE A CA 1
ATOM 590 C C . PHE A 1 74 ? -10.552 6.189 -1.363 1.00 90.12 74 PHE A C 1
ATOM 592 O O . PHE A 1 74 ? -10.058 6.099 -2.488 1.00 90.12 74 PHE A O 1
ATOM 599 N N . HIS A 1 75 ? -10.091 5.489 -0.323 1.00 90.44 75 HIS A N 1
ATOM 600 C CA . HIS A 1 75 ? -8.981 4.546 -0.417 1.00 90.44 75 HIS A CA 1
ATOM 601 C C . HIS A 1 75 ? -9.261 3.440 -1.446 1.00 90.44 75 HIS A C 1
ATOM 603 O O . HIS A 1 75 ? -8.442 3.212 -2.337 1.00 90.44 75 HIS A O 1
ATOM 609 N N . ASN A 1 76 ? -10.431 2.798 -1.379 1.00 90.06 76 ASN A N 1
ATOM 610 C CA . ASN A 1 76 ? -10.805 1.730 -2.308 1.00 90.06 76 ASN A CA 1
ATOM 611 C C . ASN A 1 76 ? -10.871 2.222 -3.760 1.00 90.06 76 ASN A C 1
ATOM 613 O O . ASN A 1 76 ? -10.357 1.551 -4.654 1.00 90.06 76 ASN A O 1
ATOM 617 N N . VAL A 1 77 ? -11.444 3.405 -4.001 1.00 94.12 77 VAL A N 1
ATOM 618 C CA . VAL A 1 77 ? -11.512 4.002 -5.344 1.00 94.12 77 VAL A CA 1
ATOM 619 C C . VAL A 1 77 ? -10.112 4.247 -5.906 1.00 94.12 77 VAL A C 1
ATOM 621 O O . VAL A 1 77 ? -9.833 3.845 -7.036 1.00 94.12 77 VAL A O 1
ATOM 624 N N . ILE A 1 78 ? -9.203 4.833 -5.118 1.00 93.69 78 ILE A N 1
ATOM 625 C CA . ILE A 1 78 ? -7.814 5.047 -5.553 1.00 93.69 78 ILE A CA 1
ATOM 626 C C . ILE A 1 78 ? -7.130 3.715 -5.853 1.00 93.69 78 ILE A C 1
ATOM 628 O O . ILE A 1 78 ? -6.485 3.586 -6.892 1.00 93.69 78 ILE A O 1
ATOM 632 N N . MET A 1 79 ? -7.280 2.716 -4.983 1.00 89.50 79 MET A N 1
ATOM 633 C CA . MET A 1 79 ? -6.644 1.412 -5.176 1.00 89.50 79 MET A CA 1
ATOM 634 C C . MET A 1 79 ? -7.153 0.693 -6.431 1.00 89.50 79 MET A C 1
ATOM 636 O O . MET A 1 79 ? -6.355 0.065 -7.131 1.00 89.50 79 MET A O 1
ATOM 640 N N . ILE A 1 80 ? -8.441 0.825 -6.765 1.00 90.44 80 ILE A N 1
ATOM 641 C CA . ILE A 1 80 ? -9.006 0.310 -8.021 1.00 90.44 80 ILE A CA 1
ATOM 642 C C . ILE A 1 80 ? -8.372 1.024 -9.218 1.00 90.44 80 ILE A C 1
ATOM 644 O O . ILE A 1 80 ? -7.867 0.361 -10.123 1.00 90.44 80 ILE A O 1
ATOM 648 N N . ILE A 1 81 ? -8.327 2.361 -9.201 1.00 93.25 81 ILE A N 1
ATOM 649 C CA . ILE A 1 81 ? -7.734 3.164 -10.282 1.00 93.25 81 ILE A CA 1
ATOM 650 C C . ILE A 1 81 ? -6.267 2.776 -10.498 1.00 93.25 81 ILE A C 1
ATOM 652 O O . ILE A 1 81 ? -5.858 2.487 -11.621 1.00 93.25 81 ILE A O 1
ATOM 656 N N . VAL A 1 82 ? -5.485 2.705 -9.420 1.00 91.56 82 VAL A N 1
ATOM 657 C CA . VAL A 1 82 ? -4.075 2.303 -9.470 1.00 91.56 82 VAL A CA 1
ATOM 658 C C . VAL A 1 82 ? -3.927 0.892 -10.041 1.00 91.56 82 VAL A C 1
ATOM 660 O O . VAL A 1 82 ? -3.073 0.677 -10.899 1.00 91.56 82 VAL A O 1
ATOM 663 N N . SER A 1 83 ? -4.782 -0.049 -9.634 1.00 85.62 83 SER A N 1
ATOM 664 C CA . SER A 1 83 ? -4.757 -1.431 -10.136 1.00 85.62 83 SER A CA 1
ATOM 665 C C . SER A 1 83 ? -5.084 -1.522 -11.631 1.00 85.62 83 SER A C 1
ATOM 667 O O . SER A 1 83 ? -4.506 -2.352 -12.329 1.00 85.62 83 SER A O 1
ATOM 669 N N . CYS A 1 84 ? -5.965 -0.657 -12.142 1.00 89.12 84 CYS A N 1
ATOM 670 C CA . CYS A 1 84 ? -6.280 -0.576 -13.570 1.00 89.12 84 CYS A CA 1
ATOM 671 C C . CYS A 1 84 ? -5.160 0.075 -14.397 1.00 89.12 84 CYS A C 1
ATOM 673 O O . CYS A 1 84 ? -4.951 -0.316 -15.545 1.00 89.12 84 CYS A O 1
ATOM 675 N N . ILE A 1 85 ? -4.441 1.054 -13.836 1.00 90.06 85 ILE A N 1
ATOM 676 C CA . ILE A 1 85 ? -3.373 1.783 -14.542 1.00 90.06 85 ILE A CA 1
ATOM 677 C C . ILE A 1 85 ? -2.058 0.992 -14.550 1.00 90.06 85 ILE A C 1
ATOM 679 O O . ILE A 1 85 ? -1.329 1.037 -15.541 1.00 90.06 85 ILE A O 1
ATOM 683 N N . LEU A 1 86 ? -1.761 0.243 -13.482 1.00 83.94 86 LEU A N 1
ATOM 684 C CA . LEU A 1 86 ? -0.519 -0.522 -13.335 1.00 83.94 86 LEU A CA 1
ATOM 685 C C . LEU A 1 86 ? -0.146 -1.392 -14.557 1.00 83.94 86 LEU A C 1
ATOM 687 O O . LEU A 1 86 ? 1.005 -1.309 -14.975 1.00 83.94 86 LEU A O 1
ATOM 691 N N . PRO A 1 87 ? -1.052 -2.177 -15.182 1.00 81.00 87 PRO A N 1
ATOM 692 C CA . PRO A 1 87 ? -0.706 -2.989 -16.355 1.00 81.00 87 PRO A CA 1
ATOM 693 C C . PRO A 1 87 ? -0.433 -2.180 -17.634 1.00 81.00 87 PRO A C 1
ATOM 695 O O . PRO A 1 87 ? 0.106 -2.731 -18.589 1.00 81.00 87 PRO A O 1
ATOM 698 N N . VAL A 1 88 ? -0.818 -0.902 -17.681 1.00 85.81 88 VAL A N 1
ATOM 699 C CA . VAL A 1 88 ? -0.619 -0.012 -18.841 1.00 85.81 88 VAL A CA 1
ATOM 700 C C . VAL A 1 88 ? 0.660 0.828 -18.690 1.00 85.81 88 VAL A C 1
ATOM 702 O O . VAL A 1 88 ? 1.128 1.444 -19.649 1.00 85.81 88 VAL A O 1
ATOM 705 N N . ALA A 1 89 ? 1.249 0.856 -17.491 1.00 84.38 89 ALA A N 1
ATOM 706 C CA . ALA A 1 89 ? 2.434 1.646 -17.196 1.00 84.38 89 ALA A CA 1
ATOM 707 C C . ALA A 1 89 ? 3.690 1.018 -17.822 1.00 84.38 89 ALA A C 1
ATOM 709 O O . ALA A 1 89 ? 4.224 0.031 -17.324 1.00 84.38 89 ALA A O 1
ATOM 710 N N . ASN A 1 90 ? 4.187 1.635 -18.895 1.00 80.56 90 ASN A N 1
ATOM 711 C CA . ASN A 1 90 ? 5.391 1.180 -19.603 1.00 80.56 90 ASN A CA 1
ATOM 712 C C . ASN A 1 90 ? 6.647 1.988 -19.237 1.00 80.56 90 ASN A C 1
ATOM 714 O O . ASN A 1 90 ? 7.762 1.565 -19.526 1.00 80.56 90 ASN A O 1
ATOM 718 N N . ASN A 1 91 ? 6.479 3.155 -18.609 1.00 86.44 91 ASN A N 1
ATOM 719 C CA . ASN A 1 91 ? 7.586 4.035 -18.245 1.00 86.44 91 ASN A CA 1
ATOM 720 C C . ASN A 1 91 ? 7.968 3.853 -16.774 1.00 86.44 91 ASN A C 1
ATOM 722 O O . ASN A 1 91 ? 7.097 3.888 -15.902 1.00 86.44 91 ASN A O 1
ATOM 726 N N . TYR A 1 92 ? 9.273 3.793 -16.482 1.00 82.50 92 TYR A N 1
ATOM 727 C CA . TYR A 1 92 ? 9.786 3.709 -15.107 1.00 82.50 92 TYR A CA 1
ATOM 728 C C . TYR A 1 92 ? 9.215 4.812 -14.205 1.00 82.50 92 TYR A C 1
ATOM 730 O O . TYR A 1 92 ? 8.759 4.546 -13.097 1.00 82.50 92 TYR A O 1
ATOM 738 N N . PHE A 1 93 ? 9.137 6.045 -14.714 1.00 87.50 93 PHE A N 1
ATOM 739 C CA . PHE A 1 93 ? 8.575 7.174 -13.973 1.00 87.50 93 PHE A CA 1
ATOM 740 C C . PHE A 1 93 ? 7.097 6.970 -13.584 1.00 87.50 93 PHE A C 1
ATOM 742 O O . PHE A 1 93 ? 6.691 7.328 -12.481 1.00 87.50 93 PHE A O 1
ATOM 749 N N . GLN A 1 94 ? 6.292 6.348 -14.452 1.00 89.56 94 GLN A N 1
ATOM 750 C CA . GLN A 1 94 ? 4.889 6.040 -14.148 1.00 89.56 94 GLN A CA 1
ATOM 751 C C . GLN A 1 94 ? 4.786 4.961 -13.066 1.00 89.56 94 GLN A C 1
ATOM 753 O O . GLN A 1 94 ? 4.016 5.114 -12.120 1.00 89.56 94 GLN A O 1
ATOM 758 N N . ILE A 1 95 ? 5.602 3.908 -13.168 1.00 86.94 95 ILE A N 1
ATOM 759 C CA . ILE A 1 95 ? 5.673 2.835 -12.166 1.00 86.94 95 ILE A CA 1
ATOM 760 C C . ILE A 1 95 ? 6.129 3.398 -10.814 1.00 86.94 95 ILE A C 1
ATOM 762 O O . ILE A 1 95 ? 5.572 3.038 -9.777 1.00 86.94 95 ILE A O 1
ATOM 766 N N . PHE A 1 96 ? 7.087 4.325 -10.815 1.00 89.12 96 PHE A N 1
ATOM 767 C CA . PHE A 1 96 ? 7.572 5.007 -9.618 1.00 89.12 96 PHE A CA 1
ATOM 768 C C . PHE A 1 96 ? 6.490 5.844 -8.929 1.00 89.12 96 PHE A C 1
ATOM 770 O O . PHE A 1 96 ? 6.305 5.741 -7.711 1.00 89.12 96 PHE A O 1
ATOM 777 N N . LEU A 1 97 ? 5.729 6.630 -9.696 1.00 92.06 97 LEU A N 1
ATOM 778 C CA . LEU A 1 97 ? 4.603 7.397 -9.161 1.00 92.06 97 LEU A CA 1
ATOM 779 C C . LEU A 1 97 ? 3.508 6.484 -8.598 1.00 92.06 97 LEU A C 1
ATOM 781 O O . LEU A 1 97 ? 3.055 6.698 -7.474 1.00 92.06 97 LEU A O 1
ATOM 785 N N . LEU A 1 98 ? 3.128 5.433 -9.330 1.00 90.81 98 LEU A N 1
ATOM 786 C CA . LEU A 1 98 ? 2.130 4.464 -8.867 1.00 90.81 98 LEU A CA 1
ATOM 787 C C . LEU A 1 98 ? 2.593 3.749 -7.595 1.00 90.81 98 LEU A C 1
ATOM 789 O O . LEU A 1 98 ? 1.822 3.632 -6.647 1.00 90.81 98 LEU A O 1
ATOM 793 N N . SER A 1 99 ? 3.861 3.343 -7.530 1.00 88.19 99 SER A N 1
ATOM 794 C CA . SER A 1 99 ? 4.450 2.709 -6.344 1.00 88.19 99 SER A CA 1
ATOM 795 C C . SER A 1 99 ? 4.424 3.641 -5.134 1.00 88.19 99 SER A C 1
ATOM 797 O O . SER A 1 99 ? 4.083 3.212 -4.034 1.00 88.19 99 SER A O 1
ATOM 799 N N . SER A 1 100 ? 4.696 4.930 -5.336 1.00 90.19 100 SER A N 1
ATOM 800 C CA . SER A 1 100 ? 4.613 5.933 -4.270 1.00 90.19 100 SER A CA 1
ATOM 801 C C . SER A 1 100 ? 3.177 6.079 -3.747 1.00 90.19 100 SER A C 1
ATOM 803 O O . SER A 1 100 ? 2.963 6.077 -2.536 1.00 90.19 100 SER A O 1
ATOM 805 N N . ILE A 1 101 ? 2.180 6.117 -4.641 1.00 92.69 101 ILE A N 1
ATOM 806 C CA . ILE A 1 101 ? 0.755 6.157 -4.265 1.00 92.69 101 ILE A CA 1
ATOM 807 C C . ILE A 1 101 ? 0.362 4.892 -3.493 1.00 92.69 101 ILE A C 1
ATOM 809 O O . ILE A 1 101 ? -0.282 4.990 -2.450 1.00 92.69 101 ILE A O 1
ATOM 813 N N . ILE A 1 102 ? 0.784 3.710 -3.955 1.00 90.19 102 ILE A N 1
ATOM 814 C CA . ILE A 1 102 ? 0.539 2.439 -3.255 1.00 90.19 102 ILE A CA 1
ATOM 815 C C . ILE A 1 102 ? 1.159 2.474 -1.854 1.00 90.19 102 ILE A C 1
ATOM 817 O O . ILE A 1 102 ? 0.506 2.066 -0.895 1.00 90.19 102 ILE A O 1
ATOM 821 N N . GLY A 1 103 ? 2.387 2.982 -1.722 1.00 88.56 103 GLY A N 1
ATOM 822 C CA . GLY A 1 103 ? 3.071 3.135 -0.437 1.00 88.56 103 GLY A CA 1
ATOM 823 C C . GLY A 1 103 ? 2.300 4.002 0.551 1.00 88.56 103 GLY A C 1
ATOM 824 O O . GLY A 1 103 ? 2.183 3.634 1.716 1.00 88.56 103 GLY A O 1
ATOM 825 N N . LEU A 1 104 ? 1.714 5.104 0.079 1.00 90.69 104 LEU A N 1
ATOM 826 C CA . LEU A 1 104 ? 0.883 5.978 0.908 1.00 90.69 104 LEU A CA 1
ATOM 827 C C . LEU A 1 104 ? -0.468 5.336 1.259 1.00 90.69 104 LEU A C 1
ATOM 829 O O . LEU A 1 104 ? -0.953 5.451 2.379 1.00 90.69 104 LEU A O 1
ATOM 833 N N . MET A 1 105 ? -1.089 4.629 0.318 1.00 90.12 105 MET A N 1
ATOM 834 C CA . MET A 1 105 ? -2.428 4.067 0.512 1.00 90.12 105 MET A CA 1
ATOM 835 C C . MET A 1 105 ? -2.422 2.796 1.370 1.00 90.12 105 MET A C 1
ATOM 837 O O . MET A 1 105 ? -3.357 2.559 2.131 1.00 90.12 105 MET A O 1
ATOM 841 N N . ARG A 1 106 ? -1.371 1.979 1.297 1.00 86.56 106 ARG A N 1
ATOM 842 C CA . ARG A 1 106 ? -1.266 0.700 2.015 1.00 86.56 106 ARG A CA 1
ATOM 843 C C . ARG A 1 106 ? -1.524 0.780 3.534 1.00 86.56 106 ARG A C 1
ATOM 845 O O . ARG A 1 106 ? -2.322 -0.024 4.018 1.00 86.56 106 ARG A O 1
ATOM 852 N N . PRO A 1 107 ? -0.915 1.699 4.307 1.00 86.69 107 PRO A N 1
ATOM 853 C CA . PRO A 1 107 ? -1.196 1.819 5.741 1.00 86.69 107 PRO A CA 1
ATOM 854 C C . PRO A 1 107 ? -2.633 2.228 6.053 1.00 86.69 107 PRO A C 1
ATOM 856 O O . PRO A 1 107 ? -3.143 1.850 7.108 1.00 86.69 107 PRO A O 1
ATOM 859 N N . LEU A 1 108 ? -3.297 2.965 5.155 1.00 87.25 108 LEU A N 1
ATOM 860 C CA . LEU A 1 108 ? -4.704 3.322 5.329 1.00 87.25 108 LEU A CA 1
ATOM 861 C C . LEU A 1 108 ? -5.565 2.063 5.365 1.00 87.25 108 LEU A C 1
ATOM 863 O O . LEU A 1 108 ? -6.350 1.910 6.293 1.00 87.25 108 LEU A O 1
ATOM 867 N N . GLY A 1 109 ? -5.355 1.122 4.441 1.00 83.50 109 GLY A N 1
ATOM 868 C CA . GLY A 1 109 ? -6.107 -0.136 4.399 1.00 83.50 109 GLY A CA 1
ATOM 869 C C . GLY A 1 109 ? -5.962 -1.003 5.657 1.00 83.50 109 GLY A C 1
ATOM 870 O O . GLY A 1 109 ? -6.894 -1.715 6.012 1.00 83.50 109 GLY A O 1
ATOM 871 N N . ASN A 1 110 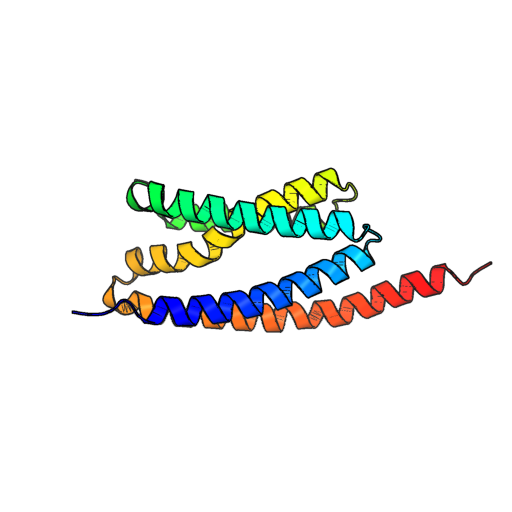? -4.834 -0.911 6.369 1.00 84.00 110 ASN A N 1
ATOM 872 C CA . ASN A 1 110 ? -4.617 -1.664 7.610 1.00 84.00 110 ASN A CA 1
ATOM 873 C C . ASN A 1 110 ? -5.186 -0.967 8.852 1.00 84.00 110 ASN A C 1
ATOM 875 O O . ASN A 1 110 ? -5.676 -1.636 9.757 1.00 84.00 110 ASN A O 1
ATOM 879 N N . ASN A 1 111 ? -5.107 0.365 8.911 1.00 84.56 111 ASN A N 1
ATOM 880 C CA . ASN A 1 111 ? -5.516 1.133 10.090 1.00 84.56 111 ASN A CA 1
ATOM 881 C C . ASN A 1 111 ? -6.995 1.554 10.043 1.00 84.56 111 ASN A C 1
ATOM 883 O O . ASN A 1 111 ? -7.627 1.703 11.086 1.00 84.56 111 ASN A O 1
ATOM 887 N N . LEU A 1 112 ? -7.568 1.743 8.850 1.00 84.94 112 LEU A N 1
ATOM 888 C CA . LEU A 1 112 ? -8.964 2.156 8.689 1.00 84.94 112 LEU A CA 1
ATOM 889 C C . LEU A 1 112 ? -9.980 1.152 9.252 1.00 84.94 112 LEU A C 1
ATOM 891 O O . LEU A 1 112 ? -10.906 1.612 9.915 1.00 84.94 112 LEU A O 1
ATOM 895 N N . PRO A 1 113 ? -9.845 -0.175 9.055 1.00 82.56 113 PRO A N 1
ATOM 896 C CA . PRO A 1 113 ? -10.795 -1.137 9.610 1.00 82.56 113 PRO A CA 1
ATOM 897 C C . PRO A 1 113 ? -10.848 -1.091 11.136 1.00 82.56 113 PRO A C 1
ATOM 899 O O . PRO A 1 113 ? -11.924 -1.209 11.708 1.00 82.56 113 PRO A O 1
ATOM 902 N N . TYR A 1 114 ? -9.704 -0.852 11.786 1.00 84.44 114 TYR A N 1
ATOM 903 C CA . TYR A 1 114 ? -9.641 -0.649 13.233 1.00 84.44 114 TYR A CA 1
ATOM 904 C C . TYR A 1 114 ? -10.451 0.588 13.638 1.00 84.44 114 TYR A C 1
ATOM 906 O O . TYR A 1 114 ? -11.358 0.508 14.463 1.00 84.44 114 TYR A O 1
ATOM 914 N N . LEU A 1 115 ? -10.171 1.723 12.993 1.00 84.38 115 LEU A N 1
ATOM 915 C CA . LEU A 1 115 ? -10.824 2.990 13.312 1.00 84.38 115 LEU A CA 1
ATOM 916 C C . LEU A 1 115 ? -12.331 2.993 12.996 1.00 84.38 115 LEU A C 1
ATOM 918 O O . LEU A 1 115 ? -13.087 3.685 13.676 1.00 84.38 115 LEU A O 1
ATOM 922 N N . MET A 1 116 ? -12.751 2.259 11.962 1.00 85.06 116 MET A N 1
ATOM 923 C CA . MET A 1 116 ? -14.151 2.073 11.569 1.00 85.06 116 MET A CA 1
ATOM 924 C C . MET A 1 116 ? -14.864 1.082 12.495 1.00 85.06 116 MET A C 1
ATOM 926 O O . MET A 1 116 ? -16.021 1.304 12.844 1.00 85.06 116 MET A O 1
ATOM 930 N N . GLY A 1 117 ? -14.184 0.011 12.913 1.00 84.31 117 GLY A N 1
ATOM 931 C CA . GLY A 1 117 ? -14.710 -0.954 13.876 1.00 84.31 117 GLY A CA 1
ATOM 932 C C . GLY A 1 117 ? -15.020 -0.298 15.218 1.00 84.31 117 GLY A C 1
ATOM 933 O O . GLY A 1 117 ? -16.086 -0.535 15.776 1.00 84.31 117 GLY A O 1
ATOM 934 N N . GLU A 1 118 ? -14.141 0.591 15.686 1.00 86.06 118 GLU A N 1
ATOM 935 C CA . GLU A 1 118 ? -14.350 1.350 16.924 1.00 86.06 118 GLU A CA 1
ATOM 936 C C . GLU A 1 118 ? -15.572 2.275 16.848 1.00 86.06 118 GLU A C 1
ATOM 938 O O . GLU A 1 118 ? -16.331 2.368 17.809 1.00 86.06 118 GLU A O 1
ATOM 943 N N . GLU A 1 119 ? -15.799 2.914 15.696 1.00 85.25 119 GLU A N 1
ATOM 944 C CA . GLU A 1 119 ? -16.933 3.823 15.485 1.00 85.25 119 GLU A CA 1
ATOM 945 C C . GLU A 1 119 ? -18.272 3.078 15.328 1.00 85.25 119 GLU A C 1
ATOM 947 O O . GLU A 1 119 ? -19.303 3.570 15.779 1.00 85.25 119 GLU A O 1
ATOM 952 N N . LEU A 1 120 ? -18.270 1.889 14.711 1.00 86.88 120 LEU A N 1
ATOM 953 C CA . LEU A 1 120 ? -19.491 1.126 14.422 1.00 86.88 120 LEU A CA 1
ATOM 954 C C . LEU A 1 120 ? -19.918 0.167 15.530 1.00 86.88 120 LEU A C 1
ATOM 956 O O . LEU A 1 120 ? -21.108 0.051 15.813 1.00 86.88 120 LEU A O 1
ATOM 960 N N . LEU A 1 121 ? -18.966 -0.579 16.087 1.00 87.31 121 LEU A N 1
ATOM 961 C CA . LEU A 1 121 ? -19.238 -1.679 17.015 1.00 87.31 121 LEU A CA 1
ATOM 962 C C . LEU A 1 121 ? -18.960 -1.283 18.470 1.00 87.31 121 LEU A C 1
ATOM 964 O O . LEU A 1 121 ? -19.362 -1.998 19.384 1.00 87.31 121 LEU A O 1
ATOM 968 N N . GLY A 1 122 ? -18.296 -0.145 18.688 1.00 85.75 122 GLY A N 1
ATOM 969 C CA . GLY A 1 122 ? -17.794 0.260 19.995 1.00 85.75 122 GLY A CA 1
ATOM 970 C C . GLY A 1 122 ? -16.519 -0.490 20.383 1.00 85.75 122 GLY A C 1
ATOM 971 O O . GLY A 1 122 ? -16.190 -1.539 19.829 1.00 85.75 122 GLY A O 1
ATOM 972 N N . SER A 1 123 ? -15.788 0.051 21.359 1.00 87.94 123 SER A N 1
ATOM 973 C CA . SER A 1 123 ? -14.456 -0.425 21.767 1.00 87.94 123 SER A CA 1
ATOM 974 C C . SER A 1 123 ? -14.421 -1.866 22.296 1.00 87.94 123 SER A C 1
ATOM 976 O O . SER A 1 123 ? -13.358 -2.483 22.300 1.00 87.94 123 SER A O 1
ATOM 978 N N . GLU A 1 124 ? -15.561 -2.422 22.711 1.00 90.94 124 GLU A N 1
ATOM 979 C CA . GLU A 1 124 ? -15.656 -3.776 23.269 1.00 90.94 124 GLU A CA 1
ATOM 980 C C . GLU A 1 124 ? -15.459 -4.883 22.221 1.00 90.94 124 GLU A C 1
ATOM 982 O O . GLU A 1 124 ? -14.904 -5.930 22.550 1.00 90.94 124 GLU A O 1
ATOM 987 N N . TYR A 1 125 ? -15.849 -4.646 20.963 1.00 88.00 125 TYR A N 1
ATOM 988 C CA . TYR A 1 125 ? -15.815 -5.655 19.891 1.00 88.00 125 TYR A CA 1
ATOM 989 C C . TYR A 1 125 ? -14.742 -5.389 18.823 1.00 88.00 125 TYR A C 1
ATOM 991 O O . TYR A 1 125 ? -14.624 -6.142 17.852 1.00 88.00 125 TYR A O 1
ATOM 999 N N . VAL A 1 126 ? -13.937 -4.330 18.981 1.00 86.75 126 VAL A N 1
ATOM 1000 C CA . VAL A 1 126 ? -12.902 -3.947 18.000 1.00 86.75 126 VAL A CA 1
ATOM 1001 C C . VAL A 1 126 ? -11.873 -5.054 17.812 1.00 86.75 126 VAL A C 1
ATOM 1003 O O . VAL A 1 126 ? -11.513 -5.362 16.677 1.00 86.75 126 VAL A O 1
ATOM 1006 N N . ASP A 1 127 ? -11.435 -5.688 18.900 1.00 85.44 127 ASP A N 1
ATOM 1007 C CA . ASP A 1 127 ? -10.423 -6.747 18.848 1.00 85.44 127 ASP A CA 1
ATOM 1008 C C . ASP A 1 127 ? -10.891 -7.934 17.987 1.00 85.44 127 ASP A C 1
ATOM 1010 O O . ASP A 1 127 ? -10.129 -8.466 17.172 1.00 85.44 127 ASP A O 1
ATOM 1014 N N . GLU A 1 128 ? -12.168 -8.311 18.105 1.00 87.12 128 GLU A N 1
ATOM 1015 C CA . GLU A 1 128 ? -12.757 -9.399 17.324 1.00 87.12 128 GLU A CA 1
ATOM 1016 C C . GLU A 1 128 ? -12.909 -9.005 15.848 1.00 87.12 128 GLU A C 1
ATOM 1018 O O . GLU A 1 128 ? -12.455 -9.740 14.965 1.00 87.12 128 GLU A O 1
ATOM 1023 N N . ALA A 1 129 ? -13.425 -7.807 15.561 1.00 84.31 129 ALA A N 1
ATOM 1024 C CA . ALA A 1 129 ? -13.565 -7.299 14.194 1.00 84.31 129 ALA A CA 1
ATOM 1025 C C . ALA A 1 129 ? -12.214 -7.191 13.457 1.00 84.31 129 ALA A C 1
ATOM 1027 O O . ALA A 1 129 ? -12.093 -7.552 12.278 1.00 84.31 129 ALA A O 1
ATOM 1028 N N . VAL A 1 130 ? -11.169 -6.744 14.156 1.00 83.31 130 VAL A N 1
ATOM 1029 C CA . VAL A 1 130 ? -9.807 -6.653 13.616 1.00 83.31 130 VAL A CA 1
ATOM 1030 C C . VAL A 1 130 ? -9.247 -8.043 13.343 1.00 83.31 130 VAL A C 1
ATOM 1032 O O . VAL A 1 130 ? -8.632 -8.255 12.296 1.00 83.31 130 VAL A O 1
ATOM 1035 N N . SER A 1 131 ? -9.495 -9.013 14.227 1.00 86.31 131 SER A N 1
ATOM 1036 C CA . SER A 1 131 ? -9.053 -10.395 14.019 1.00 86.31 131 SER A CA 1
ATOM 1037 C C . SER A 1 131 ? -9.666 -11.010 12.754 1.00 86.31 131 SER A C 1
ATOM 1039 O O . SER A 1 131 ? -8.938 -11.577 11.933 1.00 86.31 131 SER A O 1
ATOM 1041 N N . ILE A 1 132 ? -10.969 -10.802 12.536 1.00 87.19 132 ILE A N 1
ATOM 1042 C CA . ILE A 1 132 ? -11.695 -11.276 11.352 1.00 87.19 132 ILE A CA 1
ATOM 1043 C C . ILE A 1 132 ? -11.143 -10.602 10.093 1.00 87.19 132 ILE A C 1
ATOM 1045 O O . ILE A 1 132 ? -10.873 -11.273 9.096 1.00 87.19 132 ILE A O 1
ATOM 1049 N N . THR A 1 133 ? -10.900 -9.291 10.148 1.00 83.31 133 THR A N 1
ATOM 1050 C CA . THR A 1 133 ? -10.332 -8.539 9.020 1.00 83.31 133 THR A CA 1
ATOM 1051 C C . THR A 1 133 ? -8.921 -9.026 8.679 1.00 83.31 133 THR A C 1
ATOM 1053 O O . THR A 1 133 ? -8.610 -9.257 7.512 1.00 83.31 133 THR A O 1
ATOM 1056 N N . CYS A 1 134 ? -8.074 -9.264 9.682 1.00 81.69 134 CYS A N 1
ATOM 1057 C CA . CYS A 1 134 ? -6.739 -9.830 9.491 1.00 81.69 134 CYS A CA 1
ATOM 1058 C C . CYS A 1 134 ? -6.789 -11.238 8.882 1.00 81.69 134 CYS A C 1
ATOM 1060 O O . CYS A 1 134 ? -5.990 -11.541 7.992 1.00 81.69 134 CYS A O 1
ATOM 1062 N N . MET A 1 135 ? -7.729 -12.088 9.314 1.00 86.06 135 MET A N 1
ATOM 1063 C CA . MET A 1 135 ? -7.943 -13.401 8.698 1.00 86.06 135 MET A CA 1
ATOM 1064 C C . MET A 1 135 ? -8.374 -13.266 7.236 1.00 86.06 135 MET A C 1
ATOM 1066 O O . MET A 1 135 ? -7.781 -13.913 6.373 1.00 86.06 135 MET A O 1
ATOM 1070 N N . ALA A 1 136 ? -9.337 -12.390 6.937 1.00 84.62 136 ALA A N 1
ATOM 1071 C CA . ALA A 1 136 ? -9.795 -12.134 5.573 1.00 84.62 136 ALA A CA 1
ATOM 1072 C C . ALA A 1 136 ? -8.658 -11.617 4.674 1.00 84.62 136 ALA A C 1
ATOM 1074 O O . ALA A 1 136 ? -8.478 -12.117 3.563 1.00 84.62 136 ALA A O 1
ATOM 1075 N N . CYS A 1 137 ? -7.830 -10.694 5.172 1.00 79.81 137 CYS A N 1
ATOM 1076 C CA . CYS A 1 137 ? -6.630 -10.220 4.481 1.00 79.81 137 CYS A CA 1
ATOM 1077 C C . CYS A 1 137 ? -5.623 -11.351 4.235 1.00 79.81 137 CYS A C 1
ATOM 1079 O O . CYS A 1 137 ? -5.104 -11.481 3.127 1.00 79.81 137 CYS A O 1
ATOM 1081 N N . GLY A 1 138 ? -5.363 -12.197 5.237 1.00 78.62 138 GLY A N 1
ATOM 1082 C CA . GLY A 1 138 ? -4.471 -13.350 5.099 1.00 78.62 138 GLY A CA 1
ATOM 1083 C C . GLY A 1 138 ? -4.957 -14.335 4.034 1.00 78.62 138 GLY A C 1
ATOM 1084 O O . GLY A 1 138 ? -4.189 -14.726 3.153 1.00 78.62 138 GLY A O 1
ATOM 1085 N N . VAL A 1 139 ? -6.248 -14.676 4.059 1.00 83.81 139 VAL A N 1
ATOM 1086 C CA . VAL A 1 139 ? -6.885 -15.536 3.050 1.00 83.81 139 VAL A CA 1
ATOM 1087 C C . VAL A 1 139 ? -6.815 -14.890 1.665 1.00 83.81 139 VAL A C 1
ATOM 1089 O O . VAL A 1 139 ? -6.426 -15.554 0.706 1.00 83.81 139 VAL A O 1
ATOM 1092 N N . GLY A 1 140 ? -7.107 -13.592 1.560 1.00 79.94 140 GLY A N 1
ATOM 1093 C CA . GLY A 1 140 ? -7.010 -12.835 0.312 1.00 79.94 140 GLY A CA 1
ATOM 1094 C C . GLY A 1 140 ? -5.600 -12.837 -0.280 1.00 79.94 140 GLY A C 1
ATOM 1095 O O . GLY A 1 140 ? -5.44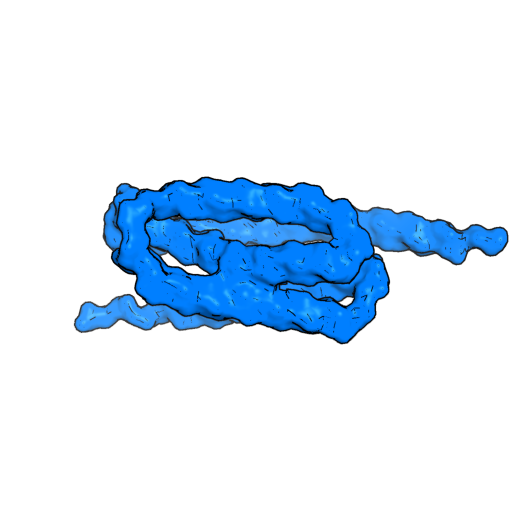4 -13.011 -1.487 1.00 79.94 140 GLY A O 1
ATOM 1096 N N . LEU A 1 141 ? -4.560 -12.733 0.552 1.00 76.19 141 LEU A N 1
ATOM 1097 C CA . LEU A 1 141 ? -3.168 -12.827 0.105 1.00 76.19 141 LEU A CA 1
ATOM 1098 C C . LEU A 1 141 ? -2.814 -14.232 -0.397 1.00 76.19 141 LEU A C 1
ATOM 1100 O O . LEU A 1 141 ? -2.188 -14.364 -1.450 1.00 76.19 141 LEU A O 1
ATOM 1104 N N . VAL A 1 142 ? -3.232 -15.286 0.310 1.00 77.69 142 VAL A N 1
ATOM 1105 C CA . VAL A 1 142 ? -2.992 -16.673 -0.125 1.00 77.69 142 VAL A CA 1
ATOM 1106 C C . VAL A 1 142 ? -3.707 -16.946 -1.449 1.00 77.69 142 VAL A C 1
ATOM 1108 O O . VAL A 1 142 ? -3.069 -17.365 -2.419 1.00 77.69 142 VAL A O 1
ATOM 1111 N N . LEU A 1 143 ? -5.003 -16.632 -1.525 1.00 77.38 143 LEU A N 1
ATOM 1112 C CA . LEU A 1 143 ? -5.813 -16.831 -2.727 1.00 77.38 143 LEU A CA 1
ATOM 1113 C C . LEU A 1 143 ? -5.340 -15.966 -3.895 1.00 77.38 143 LEU A C 1
ATOM 1115 O O . LEU A 1 143 ? -5.296 -16.453 -5.019 1.00 77.38 143 LEU A O 1
ATOM 1119 N N . GLY A 1 144 ? -4.927 -14.722 -3.646 1.00 69.75 144 GLY A N 1
ATOM 1120 C CA . GLY A 1 144 ? -4.415 -13.816 -4.674 1.00 69.75 144 GLY A CA 1
ATOM 1121 C C . GLY A 1 144 ? -3.091 -14.280 -5.283 1.00 69.75 144 GLY A C 1
ATOM 1122 O O . GLY A 1 144 ? -2.833 -14.035 -6.459 1.00 69.75 144 GLY A O 1
ATOM 1123 N N . THR A 1 145 ? -2.264 -15.011 -4.531 1.00 68.06 145 THR A N 1
ATOM 1124 C CA . THR A 1 145 ? -0.996 -15.550 -5.061 1.00 68.06 145 THR A CA 1
ATOM 1125 C C . THR A 1 145 ? -1.175 -16.794 -5.934 1.00 68.06 145 THR A C 1
ATOM 1127 O O . THR A 1 145 ? -0.330 -17.074 -6.786 1.00 68.06 145 THR A O 1
ATOM 1130 N N . PHE A 1 146 ? -2.290 -17.509 -5.781 1.00 67.50 146 PHE A N 1
ATOM 1131 C CA . PHE A 1 146 ? -2.593 -18.729 -6.530 1.00 67.50 146 PHE A CA 1
ATOM 1132 C C . PHE A 1 146 ? -2.720 -18.527 -8.056 1.00 67.50 146 PHE A C 1
ATOM 1134 O O . PHE A 1 146 ? -2.079 -19.267 -8.809 1.00 67.50 146 PHE A O 1
ATOM 1141 N N . PRO A 1 147 ? -3.501 -17.548 -8.562 1.00 60.62 147 PRO A N 1
ATOM 1142 C CA . PRO A 1 147 ? -3.628 -17.311 -9.999 1.00 60.62 147 PRO A CA 1
ATOM 1143 C C . PRO A 1 147 ? -2.375 -16.665 -10.599 1.00 60.62 147 PRO A C 1
ATOM 1145 O O . PRO A 1 147 ? -2.031 -16.966 -11.742 1.00 60.62 147 PRO A O 1
ATOM 1148 N N . VAL A 1 148 ? -1.651 -15.837 -9.834 1.00 56.88 148 VAL A N 1
ATOM 1149 C CA . VAL A 1 148 ? -0.438 -15.157 -10.318 1.00 56.88 148 VAL A CA 1
ATOM 1150 C C . VAL A 1 148 ? 0.636 -16.178 -10.701 1.00 56.88 148 VAL A C 1
ATOM 1152 O O . VAL A 1 148 ? 1.162 -16.102 -11.807 1.00 56.88 148 VAL A O 1
ATOM 1155 N N . GLY A 1 149 ? 0.872 -17.206 -9.876 1.00 53.66 149 GLY A N 1
ATOM 1156 C CA . GLY A 1 149 ? 1.853 -18.257 -10.184 1.00 53.66 149 GLY A CA 1
ATOM 1157 C C . GLY A 1 149 ? 1.526 -19.081 -11.439 1.00 53.66 149 GLY A C 1
ATOM 1158 O O . GLY A 1 149 ? 2.433 -19.507 -12.155 1.00 53.66 149 GLY A O 1
ATOM 1159 N N . LYS A 1 150 ? 0.239 -19.273 -11.761 1.00 52.06 150 LYS A N 1
ATOM 1160 C CA . LYS A 1 150 ? -0.173 -19.972 -12.992 1.00 52.06 150 LYS A CA 1
ATOM 1161 C C . LYS A 1 150 ? -0.071 -19.080 -14.231 1.00 52.06 150 LYS A C 1
ATOM 1163 O O . LYS A 1 150 ? 0.389 -19.550 -15.268 1.00 52.06 150 LYS A O 1
ATOM 1168 N N . CYS A 1 151 ? -0.438 -17.802 -14.127 1.00 50.62 151 CYS A N 1
ATOM 1169 C CA . CYS A 1 151 ? -0.329 -16.857 -15.242 1.00 50.62 151 CYS A CA 1
ATOM 1170 C C . CYS A 1 151 ? 1.130 -16.512 -15.590 1.00 50.62 151 CYS A C 1
ATOM 1172 O O . CYS A 1 151 ? 1.456 -16.375 -16.769 1.00 50.62 151 CYS A O 1
ATOM 1174 N N . GLN A 1 152 ? 2.027 -16.433 -14.601 1.00 51.00 152 GLN A N 1
ATOM 1175 C CA . GLN A 1 152 ? 3.436 -16.087 -14.830 1.00 51.00 152 GLN A CA 1
ATOM 1176 C C . GLN A 1 152 ? 4.179 -17.168 -15.629 1.00 51.00 152 GLN A C 1
ATOM 1178 O O . GLN A 1 152 ? 4.944 -16.839 -16.534 1.00 51.00 152 GLN A O 1
ATOM 1183 N N . ASN A 1 153 ? 3.877 -18.451 -15.391 1.00 45.38 153 ASN A N 1
ATOM 1184 C CA . ASN A 1 153 ? 4.449 -19.561 -16.163 1.00 45.38 153 ASN A CA 1
ATOM 1185 C C . ASN A 1 153 ? 4.048 -19.523 -17.647 1.00 45.38 153 ASN A C 1
ATOM 1187 O O . ASN A 1 153 ? 4.865 -19.830 -18.514 1.00 45.38 153 ASN A O 1
ATOM 1191 N N . VAL A 1 154 ? 2.822 -19.094 -17.962 1.00 50.84 154 VAL A N 1
ATOM 1192 C CA . VAL A 1 154 ? 2.349 -18.984 -19.354 1.00 50.84 154 VAL A CA 1
ATOM 1193 C C . VAL A 1 154 ? 3.008 -17.804 -20.077 1.00 50.84 154 VAL A C 1
ATOM 1195 O O . VAL A 1 154 ? 3.381 -17.926 -21.245 1.00 50.84 154 VAL A O 1
ATOM 1198 N N . VAL A 1 155 ? 3.202 -16.672 -19.390 1.00 49.66 155 VAL A N 1
ATOM 1199 C CA . VAL A 1 155 ? 3.861 -15.486 -19.965 1.00 49.66 155 VAL A CA 1
ATOM 1200 C C . VAL A 1 155 ? 5.361 -15.727 -20.187 1.00 49.66 155 VAL A C 1
ATOM 1202 O O . VAL A 1 155 ? 5.875 -15.370 -21.248 1.00 49.66 155 VAL A O 1
ATOM 1205 N N . CYS A 1 156 ? 6.044 -16.412 -19.261 1.00 47.69 156 CYS A N 1
ATOM 1206 C CA . CYS A 1 156 ? 7.464 -16.764 -19.401 1.00 47.69 156 CYS A CA 1
ATOM 1207 C C . CYS A 1 156 ? 7.726 -17.789 -20.524 1.00 47.69 156 CYS A C 1
ATOM 1209 O O . CYS A 1 156 ? 8.743 -17.715 -21.215 1.00 47.69 156 CYS A O 1
ATOM 1211 N N . LEU A 1 157 ? 6.789 -18.714 -20.770 1.00 47.53 157 LEU A N 1
ATOM 1212 C CA . LEU A 1 157 ? 6.847 -19.633 -21.917 1.00 47.53 157 LEU A CA 1
ATOM 1213 C C . LEU A 1 157 ? 6.692 -18.895 -23.255 1.00 47.53 157 LEU A C 1
ATOM 1215 O O . LEU A 1 157 ? 7.367 -19.210 -24.233 1.00 47.53 157 LEU A O 1
ATOM 1219 N N . LYS A 1 158 ? 5.835 -17.870 -23.306 1.00 44.38 158 LYS A N 1
ATOM 1220 C CA . LYS A 1 158 ? 5.613 -17.095 -24.535 1.00 44.38 158 LYS A CA 1
ATOM 1221 C C . LYS A 1 158 ? 6.831 -16.253 -24.934 1.00 44.38 158 LYS A C 1
ATOM 1223 O O . LYS A 1 158 ? 7.094 -16.101 -26.126 1.00 44.38 158 LYS A O 1
ATOM 1228 N N . SER A 1 159 ? 7.582 -15.725 -23.966 1.00 47.78 159 SER A N 1
ATOM 1229 C CA . SER A 1 159 ? 8.793 -14.933 -24.228 1.00 47.78 159 SER A CA 1
ATOM 1230 C C . SER A 1 159 ? 10.006 -15.788 -24.614 1.00 47.78 159 SER A C 1
ATOM 1232 O O . SER A 1 159 ? 10.838 -15.330 -25.396 1.00 47.78 159 SER A O 1
ATOM 1234 N N . THR A 1 160 ? 10.090 -17.040 -24.149 1.00 50.19 160 THR A N 1
ATOM 1235 C CA . THR A 1 160 ? 11.141 -17.985 -24.574 1.00 50.19 160 THR A CA 1
ATOM 1236 C C . THR A 1 160 ? 10.915 -18.526 -25.984 1.00 50.19 160 THR A C 1
ATOM 1238 O O . THR A 1 160 ? 11.883 -18.681 -26.725 1.00 50.19 160 THR A O 1
ATOM 1241 N N . ILE A 1 161 ? 9.662 -18.748 -26.397 1.00 54.09 161 ILE A N 1
ATOM 1242 C CA . ILE A 1 161 ? 9.345 -19.199 -27.764 1.00 54.09 161 ILE A CA 1
ATOM 1243 C C . ILE A 1 161 ? 9.685 -18.109 -28.794 1.00 54.09 161 ILE A C 1
ATOM 1245 O O . ILE A 1 161 ? 10.297 -18.404 -29.812 1.00 54.09 161 ILE A O 1
ATOM 1249 N N . LYS A 1 162 ? 9.407 -16.832 -28.494 1.00 46.28 162 LYS A N 1
ATOM 1250 C CA . LYS A 1 162 ? 9.700 -15.712 -29.410 1.00 46.28 162 LYS A CA 1
ATOM 1251 C C . LYS A 1 162 ? 11.192 -15.438 -29.645 1.00 46.28 162 LYS A C 1
ATOM 1253 O O . LYS A 1 162 ? 11.529 -14.692 -30.554 1.00 46.28 162 LYS A O 1
ATOM 1258 N N . LYS A 1 163 ? 12.077 -15.985 -28.806 1.00 47.84 163 LYS A N 1
ATOM 1259 C CA . LYS A 1 163 ? 13.535 -15.812 -28.912 1.00 47.84 163 LYS A CA 1
ATOM 1260 C C . LYS A 1 163 ? 14.222 -16.946 -29.680 1.00 47.84 163 LYS A C 1
ATOM 1262 O O . LYS A 1 163 ? 15.443 -16.924 -29.799 1.00 47.84 163 LYS A O 1
ATOM 1267 N N . LYS A 1 164 ? 13.461 -17.942 -30.149 1.00 44.69 164 LYS A N 1
ATOM 1268 C CA . LYS A 1 164 ? 13.978 -19.167 -30.775 1.00 44.69 164 LYS A CA 1
ATOM 1269 C C . LYS A 1 164 ? 13.624 -19.295 -32.262 1.00 44.69 164 LYS A C 1
ATOM 1271 O O . LYS A 1 164 ? 13.677 -20.399 -32.786 1.00 44.69 164 LYS A O 1
ATOM 1276 N N . ASP A 1 165 ? 13.324 -18.184 -32.925 1.00 43.41 165 ASP A N 1
ATOM 1277 C CA . ASP A 1 165 ? 13.243 -18.113 -34.384 1.00 43.41 165 ASP A CA 1
ATOM 1278 C C . ASP A 1 165 ? 14.380 -17.193 -34.878 1.00 43.41 165 ASP A C 1
ATOM 1280 O O . ASP A 1 165 ? 14.296 -15.980 -34.660 1.00 43.41 165 ASP A O 1
ATOM 1284 N N . PRO A 1 166 ? 15.490 -17.752 -35.408 1.00 56.06 166 PRO A N 1
ATOM 1285 C CA . PRO A 1 166 ? 16.557 -16.997 -36.067 1.00 56.06 166 PRO A CA 1
ATOM 1286 C C . PRO A 1 166 ? 16.170 -16.517 -37.473 1.00 56.06 166 PRO A C 1
ATOM 1288 O O . PRO A 1 166 ? 15.391 -17.221 -38.156 1.00 56.06 166 PRO A O 1
#

Radius of gyration: 18.92 Å; chains: 1; bounding box: 38×36×70 Å

Secondary structure (DSSP, 8-state):
-----HHHHHHHHHHHHHHHHHHHHHHHHHHTT--HHHHHHHHHHHHHHHHHHHHHHHHHGGG--S-HHHHHHHHHHHHHHHHHHGGG--SHHHHHHHHHHHHHHHHHHHHHHHHHHHHHH-TTTHHHHHHHHHHHHHHHHHHHHHHHHHHHHHHHHHHHHTTS--

Organism: Holothuria leucospilota (NCBI:txid206669)

Sequence (166 aa):
MGRFLPTIFCSQRFKETSMQQQSRQASFYETIGIFSYEAVALVSTISVGDMVTKITLGIFGERLYFPKMYLVLFHNVIMIIVSCILPVANNYFQIFLLSSIIGLMRPLGNNLPYLMGEELLGSEYVDEAVSITCMACGVGLVLGTFPVGKCQNVVCLKSTIKKKDP

pLDDT: mean 74.03, std 17.33, range [36.62, 94.12]